Protein AF-A0A2E4KAZ4-F1 (afdb_monomer)

Radius of gyration: 21.83 Å; Cα contacts (8 Å, |Δi|>4): 92; chains: 1; bounding box: 39×26×63 Å

Nearest PDB structures (foldseek):
  6jq1-assembly1_A  TM=8.233E-01  e=3.610E-03  Deinococcus geothermalis DSM 11300
  2b5a-assembly1_A  TM=8.384E-01  e=8.724E-03  [Bacillus] caldolyticus
  3op9-assembly1_A  TM=7.236E-01  e=4.095E-03  Listeria innocua
  3g5g-assembly5_J  TM=8.926E-01  e=3.491E-02  Enterobacter sp. RFL1396
  4iwr-assembly1_B  TM=8.023E-01  e=5.095E-02  Enterobacter sp. RFL1396

Foldseek 3Di:
DLLVLVVVVCVVVVHDLCVVCVLLVHDSVVNVCCNVVVDPDDPSSLVSCCVSCVQADSCCNPVVDDDRGDPPPPCPVPPPPQPQWDWDADPVRDIDIDGD

Sequence (100 aa):
MINKRINKIIKENGINVNKFSQKIGVNRSTMSHILSGRNNPSIDLINKILDNFNEINPTWLLRGSGSMYLPDLNFDPKIYKEVKKVLIFYTDNSFQELNP

Solvent-accessible surface area (backbone atoms only — not comparable to full-atom values): 6126 Å² total; per-residue (Å²): 112,50,36,62,47,54,53,46,56,38,56,79,69,74,47,54,70,61,60,50,22,56,73,48,73,44,59,57,68,62,51,51,38,27,58,72,60,81,39,82,79,51,71,68,57,52,49,34,46,42,74,72,38,71,57,48,23,64,58,19,53,74,75,67,48,83,55,62,49,48,75,91,71,76,71,50,92,72,78,64,80,80,66,74,63,48,80,47,77,47,95,88,73,48,74,48,82,42,73,116

Structure (mmCIF, N/CA/C/O backbone):
data_AF-A0A2E4KAZ4-F1
#
_entry.id   AF-A0A2E4KAZ4-F1
#
loop_
_atom_site.group_PDB
_atom_site.id
_atom_site.type_symbol
_atom_site.label_atom_id
_atom_site.label_alt_id
_atom_site.label_comp_id
_atom_site.label_asym_id
_atom_site.label_entity_id
_atom_site.label_seq_id
_atom_site.pdbx_PDB_ins_code
_atom_site.Cartn_x
_atom_site.Cartn_y
_atom_site.Cartn_z
_atom_site.occupancy
_atom_site.B_iso_or_equiv
_atom_site.auth_seq_id
_atom_site.auth_comp_id
_atom_site.auth_asym_id
_atom_site.auth_atom_id
_atom_site.pdbx_PDB_model_num
ATOM 1 N N . MET A 1 1 ? 9.986 7.221 6.935 1.00 89.38 1 MET A N 1
ATOM 2 C CA . MET A 1 1 ? 9.460 6.245 7.914 1.00 89.38 1 MET A CA 1
ATOM 3 C C . MET A 1 1 ? 8.139 5.692 7.401 1.00 89.38 1 MET A C 1
ATOM 5 O O . MET A 1 1 ? 7.413 6.424 6.731 1.00 89.38 1 MET A O 1
ATOM 9 N N . ILE A 1 2 ? 7.843 4.425 7.686 1.00 95.38 2 ILE A N 1
ATOM 10 C CA . ILE A 1 2 ? 6.656 3.727 7.168 1.00 95.38 2 ILE A CA 1
ATOM 11 C C . ILE A 1 2 ? 5.336 4.333 7.662 1.00 95.38 2 ILE A C 1
ATOM 13 O O . ILE A 1 2 ? 4.415 4.495 6.870 1.00 95.38 2 ILE A O 1
ATOM 17 N N . ASN A 1 3 ? 5.268 4.802 8.911 1.00 95.50 3 ASN A N 1
ATOM 18 C CA . ASN A 1 3 ? 4.090 5.477 9.467 1.00 95.50 3 ASN A CA 1
ATOM 19 C C . ASN A 1 3 ? 3.663 6.714 8.657 1.00 95.50 3 A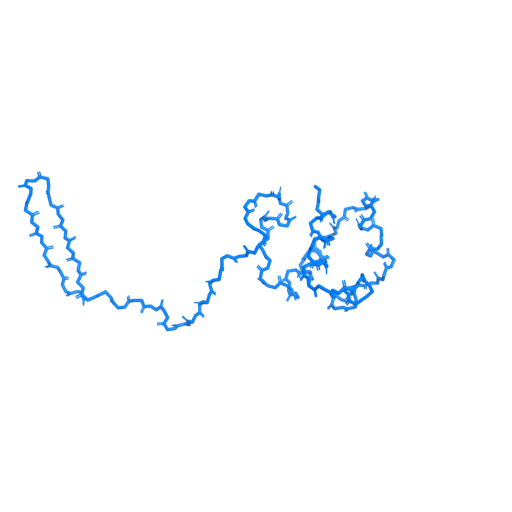SN A C 1
ATOM 21 O O . ASN A 1 3 ? 2.474 6.917 8.432 1.00 95.50 3 ASN A O 1
ATOM 25 N N . LYS A 1 4 ? 4.616 7.513 8.148 1.00 96.50 4 LYS A N 1
ATOM 26 C CA . LYS A 1 4 ? 4.311 8.660 7.270 1.00 96.50 4 LYS A CA 1
ATOM 27 C C . LYS A 1 4 ? 3.668 8.219 5.951 1.00 96.50 4 LYS A C 1
ATOM 29 O O . LYS A 1 4 ? 2.798 8.916 5.440 1.00 96.50 4 LYS A O 1
ATOM 34 N N . ARG A 1 5 ? 4.079 7.067 5.416 1.00 97.44 5 ARG A N 1
ATOM 35 C CA . ARG A 1 5 ? 3.532 6.494 4.178 1.00 97.44 5 ARG A CA 1
ATOM 36 C C . ARG A 1 5 ? 2.147 5.894 4.395 1.00 97.44 5 ARG A C 1
ATOM 38 O O . ARG A 1 5 ? 1.264 6.168 3.597 1.00 97.44 5 ARG A O 1
ATOM 45 N N . ILE A 1 6 ? 1.921 5.215 5.522 1.00 97.56 6 ILE A N 1
ATOM 46 C CA . ILE A 1 6 ? 0.577 4.781 5.944 1.00 97.56 6 ILE A CA 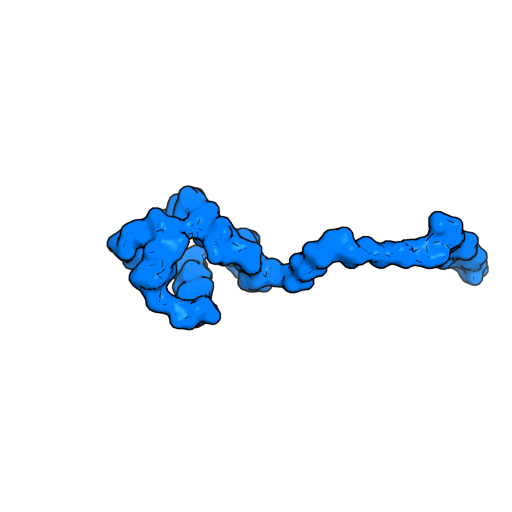1
ATOM 47 C C . ILE A 1 6 ? -0.353 5.997 6.072 1.00 97.56 6 ILE A C 1
ATOM 49 O O . ILE A 1 6 ? -1.441 6.005 5.506 1.00 97.56 6 ILE A O 1
ATOM 53 N N . ASN A 1 7 ? 0.102 7.074 6.722 1.00 96.88 7 ASN A N 1
ATOM 54 C CA . ASN A 1 7 ? -0.667 8.320 6.810 1.00 96.88 7 ASN A CA 1
ATOM 55 C C . ASN A 1 7 ? -0.967 8.937 5.436 1.00 96.88 7 ASN A C 1
ATOM 57 O O . ASN A 1 7 ? -2.018 9.547 5.257 1.00 96.88 7 ASN A O 1
ATOM 61 N N . LYS A 1 8 ? -0.054 8.796 4.469 1.00 98.00 8 LYS A N 1
ATOM 62 C CA . LYS A 1 8 ? -0.290 9.251 3.100 1.00 98.00 8 LYS A CA 1
ATOM 63 C C . LYS A 1 8 ? -1.373 8.416 2.410 1.00 98.00 8 LYS A C 1
ATOM 65 O O . LYS A 1 8 ? -2.281 9.016 1.856 1.00 98.00 8 LYS A O 1
ATOM 70 N N . ILE A 1 9 ? -1.351 7.085 2.531 1.00 97.94 9 ILE A N 1
ATOM 71 C CA . ILE A 1 9 ? -2.417 6.205 2.005 1.00 97.94 9 ILE A CA 1
ATOM 72 C C . ILE A 1 9 ? -3.790 6.640 2.535 1.00 97.94 9 ILE A C 1
ATOM 74 O O . ILE A 1 9 ? -4.722 6.812 1.754 1.00 97.94 9 ILE A O 1
ATOM 78 N N . ILE A 1 10 ? -3.895 6.885 3.847 1.00 97.38 10 ILE A N 1
ATOM 79 C CA . ILE A 1 10 ? -5.136 7.342 4.495 1.00 97.38 10 ILE A CA 1
ATOM 80 C C . ILE A 1 10 ? -5.645 8.646 3.862 1.00 97.38 10 ILE A C 1
ATOM 82 O O . ILE A 1 10 ? -6.827 8.753 3.536 1.00 97.38 10 ILE A O 1
ATOM 86 N N . LYS A 1 11 ? -4.751 9.627 3.678 1.00 97.62 11 LYS A N 1
ATOM 87 C CA . LYS A 1 1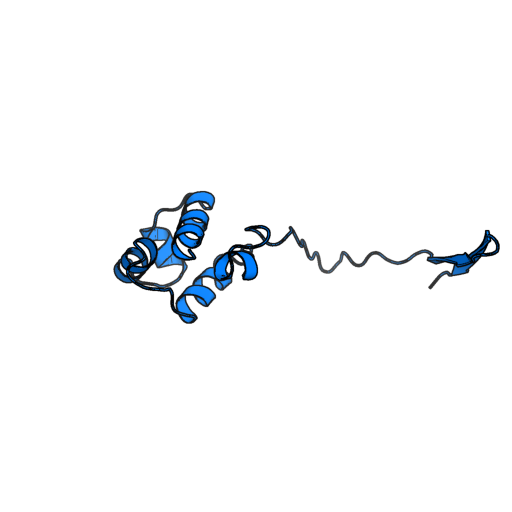1 ? -5.089 10.946 3.127 1.00 97.62 11 LYS A CA 1
ATOM 88 C C . LYS A 1 11 ? -5.520 10.889 1.663 1.00 97.62 11 LYS A C 1
ATOM 90 O O . LYS A 1 11 ? -6.536 11.486 1.334 1.00 97.62 11 LYS A O 1
ATOM 95 N N . GLU A 1 12 ? -4.778 10.178 0.816 1.00 97.25 12 GLU A N 1
ATOM 96 C CA . GLU A 1 12 ? -5.078 10.059 -0.622 1.00 97.25 12 GLU A CA 1
ATOM 97 C C . GLU A 1 12 ? -6.411 9.337 -0.867 1.00 97.25 12 GLU A C 1
ATOM 99 O O . GLU A 1 12 ? -7.137 9.659 -1.798 1.00 97.25 12 GLU A O 1
ATOM 104 N N . ASN A 1 13 ? -6.790 8.419 0.028 1.00 95.69 13 ASN A N 1
ATOM 105 C CA . ASN A 1 13 ? -8.087 7.745 -0.018 1.00 95.69 13 ASN A CA 1
ATOM 106 C C . ASN A 1 13 ? -9.252 8.591 0.535 1.00 95.69 13 ASN A C 1
ATOM 108 O O . ASN A 1 13 ? -10.392 8.128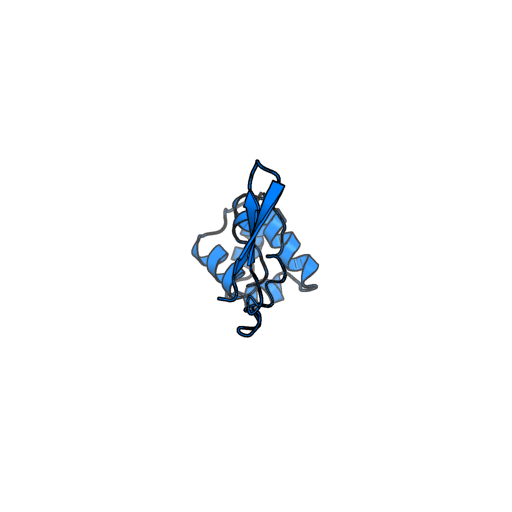 0.545 1.00 95.69 13 ASN A O 1
ATOM 112 N N . GLY A 1 14 ? -8.996 9.797 1.058 1.00 96.81 14 GLY A N 1
ATOM 113 C CA . GLY A 1 14 ? -10.040 10.681 1.588 1.00 96.81 14 GLY A CA 1
ATOM 114 C C . GLY A 1 14 ? -10.803 10.113 2.792 1.00 96.81 14 GLY A C 1
ATOM 115 O O . GLY A 1 14 ? -11.937 10.512 3.056 1.00 96.81 14 GLY A O 1
ATOM 116 N N . ILE A 1 15 ? -10.213 9.166 3.531 1.00 96.38 15 ILE A N 1
ATOM 117 C CA . ILE A 1 15 ? -10.844 8.527 4.693 1.00 96.38 15 ILE A CA 1
ATOM 118 C C . ILE A 1 15 ? -10.141 8.904 5.994 1.00 96.38 15 ILE A C 1
ATOM 120 O O . ILE A 1 15 ? -8.951 9.197 6.030 1.00 96.38 15 ILE A O 1
ATOM 124 N N . ASN A 1 16 ? -10.881 8.885 7.103 1.00 96.12 16 ASN A N 1
ATOM 125 C CA . ASN A 1 16 ? -10.289 9.098 8.421 1.00 96.12 16 ASN A CA 1
ATOM 126 C C . ASN A 1 16 ? -9.657 7.806 8.978 1.00 96.12 16 ASN A C 1
ATOM 128 O O . ASN A 1 16 ? -9.938 6.696 8.520 1.00 96.12 16 ASN A O 1
ATOM 132 N N . VAL A 1 17 ? -8.833 7.953 10.021 1.00 95.69 17 VAL A N 1
ATOM 133 C CA . VAL A 1 17 ? -8.105 6.841 10.662 1.00 95.69 17 VAL A CA 1
ATOM 134 C C . VAL A 1 17 ? -9.044 5.749 11.181 1.00 95.69 17 VAL A C 1
ATOM 136 O O . VAL A 1 17 ? -8.700 4.572 11.118 1.00 95.69 17 VAL A O 1
ATOM 139 N N . ASN A 1 18 ? -10.233 6.110 11.676 1.00 95.69 18 ASN A N 1
ATOM 140 C 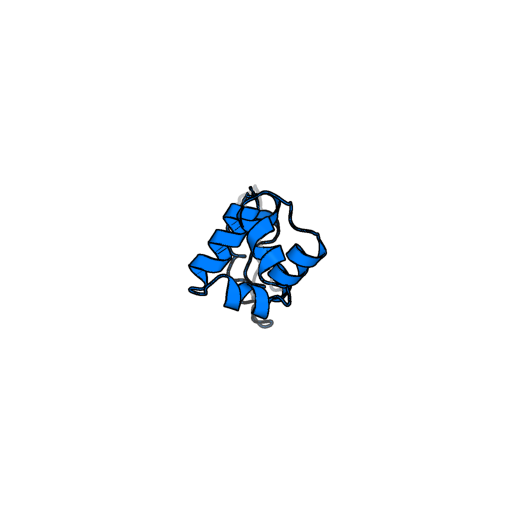CA . ASN A 1 18 ? -11.201 5.134 12.178 1.00 95.69 18 ASN A CA 1
ATOM 141 C C . ASN A 1 18 ? -11.711 4.237 11.041 1.00 95.69 18 ASN A C 1
ATOM 143 O O . ASN A 1 18 ? -11.625 3.016 11.136 1.00 95.69 18 ASN A O 1
ATOM 147 N N . LYS A 1 19 ? -12.146 4.844 9.930 1.00 97.25 19 LYS A N 1
ATOM 148 C CA . LYS A 1 19 ? -12.607 4.124 8.737 1.00 97.25 19 LYS A CA 1
ATOM 149 C C . LYS A 1 19 ? -11.493 3.274 8.122 1.00 97.25 19 LYS A C 1
ATOM 151 O O . LYS A 1 19 ? -11.742 2.135 7.744 1.00 97.25 19 LYS A O 1
ATOM 156 N N . PHE A 1 20 ? -10.263 3.789 8.080 1.00 97.81 20 PHE A N 1
ATOM 157 C CA . PHE A 1 20 ? -9.100 3.021 7.627 1.00 97.81 20 PHE A CA 1
ATOM 158 C C . PHE A 1 20 ? -8.841 1.793 8.511 1.00 97.81 20 PHE A C 1
ATOM 160 O O . PHE A 1 20 ? -8.689 0.692 7.995 1.00 97.81 20 PHE A O 1
ATOM 167 N N . SER A 1 21 ? -8.848 1.968 9.838 1.00 96.62 21 SER A N 1
ATOM 168 C CA . SER A 1 21 ? -8.606 0.880 10.801 1.00 96.62 21 SER A CA 1
ATOM 169 C C . SER A 1 21 ? -9.656 -0.224 10.674 1.00 96.62 21 SER A C 1
ATOM 171 O O . SER A 1 21 ? -9.310 -1.400 10.626 1.00 96.62 21 SER A O 1
ATOM 173 N N . GLN A 1 22 ? -10.930 0.162 10.543 1.00 97.06 22 GLN A N 1
ATOM 174 C CA . GLN A 1 22 ? -12.033 -0.770 10.305 1.00 97.06 22 GLN A CA 1
ATOM 175 C C . GLN A 1 22 ? -11.865 -1.524 8.983 1.00 97.06 22 GLN A C 1
ATOM 177 O O . GLN A 1 22 ? -11.996 -2.744 8.973 1.00 97.06 22 GLN A O 1
ATOM 182 N N . LYS A 1 23 ? -11.526 -0.821 7.890 1.00 97.00 23 LYS A N 1
ATOM 183 C CA . LYS A 1 23 ? -11.341 -1.425 6.561 1.00 97.00 23 LYS A CA 1
ATOM 184 C C . LYS A 1 23 ? -10.270 -2.517 6.574 1.00 97.00 23 LYS A C 1
ATOM 186 O O . LYS A 1 23 ? -10.504 -3.585 6.033 1.00 97.00 23 LYS A O 1
ATOM 191 N N . ILE A 1 24 ? -9.138 -2.280 7.239 1.00 97.06 24 ILE A N 1
ATOM 192 C CA . ILE A 1 24 ? -8.049 -3.267 7.318 1.00 97.06 24 ILE A CA 1
ATOM 193 C C . ILE A 1 24 ? -8.188 -4.254 8.494 1.00 97.06 24 ILE A C 1
ATOM 195 O O . ILE A 1 24 ? -7.272 -5.0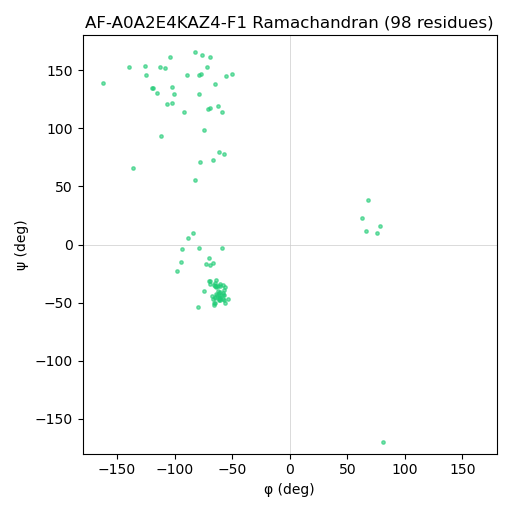31 8.752 1.00 97.06 24 ILE A O 1
ATOM 199 N N . GLY A 1 25 ? -9.291 -4.210 9.250 1.00 96.00 25 GLY A N 1
ATOM 200 C CA . GLY A 1 25 ? -9.552 -5.148 10.345 1.00 96.00 25 GLY A CA 1
ATOM 201 C C . GLY A 1 25 ? -8.611 -5.010 11.547 1.00 96.00 25 GLY A C 1
ATOM 202 O O . GLY A 1 25 ? -8.205 -6.014 12.134 1.00 96.00 25 GLY A O 1
ATOM 203 N N . VAL A 1 26 ? -8.240 -3.781 11.925 1.00 94.50 26 VAL A N 1
ATOM 204 C CA . VAL A 1 26 ? -7.452 -3.511 13.140 1.00 94.50 26 VAL A CA 1
ATOM 205 C C . VAL A 1 26 ? -8.124 -2.494 14.050 1.00 94.50 26 VAL A C 1
ATOM 207 O O . VAL A 1 26 ? -8.886 -1.632 13.616 1.00 94.50 26 VAL A O 1
ATOM 210 N N . ASN A 1 27 ? -7.829 -2.571 15.348 1.00 93.69 27 ASN A N 1
ATOM 211 C CA . ASN A 1 27 ? -8.385 -1.620 16.301 1.00 93.69 27 ASN A CA 1
ATOM 212 C C . ASN A 1 27 ? -7.742 -0.221 16.147 1.00 93.69 27 ASN A C 1
ATOM 214 O O . ASN A 1 27 ? -6.586 -0.065 15.735 1.00 93.69 27 ASN A O 1
ATOM 218 N N . ARG A 1 28 ? -8.503 0.815 16.523 1.00 92.56 28 ARG A N 1
ATOM 219 C CA . ARG A 1 28 ? -8.085 2.222 16.417 1.00 92.56 28 ARG A CA 1
ATOM 220 C C . ARG A 1 28 ? -6.846 2.541 17.263 1.00 92.56 28 ARG A C 1
ATOM 222 O O . ARG A 1 28 ? -6.026 3.353 16.839 1.00 92.56 28 ARG A O 1
ATOM 229 N N . SER A 1 29 ? -6.699 1.923 18.436 1.00 92.62 29 SER A N 1
ATOM 230 C CA . SER A 1 29 ? -5.570 2.166 19.347 1.00 92.62 29 SER A CA 1
ATOM 231 C C . SER A 1 29 ? -4.243 1.725 18.729 1.00 92.62 29 SER A C 1
ATOM 233 O O . SER A 1 29 ? -3.285 2.497 18.701 1.00 92.62 29 SER A O 1
ATOM 235 N N . THR A 1 30 ? -4.209 0.528 18.139 1.00 91.69 30 THR A N 1
ATOM 236 C CA . THR A 1 30 ? -3.078 0.000 17.374 1.00 91.69 30 THR A CA 1
ATOM 237 C C . THR A 1 30 ? -2.715 0.962 16.254 1.00 91.69 30 THR A C 1
ATOM 239 O O . THR A 1 30 ? -1.564 1.384 16.172 1.00 91.69 30 THR A O 1
ATOM 242 N N . MET A 1 31 ? -3.689 1.391 15.446 1.00 94.56 31 MET A N 1
ATOM 243 C CA . MET A 1 31 ? -3.423 2.345 14.368 1.00 94.56 31 MET A CA 1
ATOM 244 C C . MET A 1 31 ? -2.865 3.674 14.896 1.00 94.56 31 MET A C 1
ATOM 246 O O . MET A 1 31 ? -1.904 4.205 14.346 1.00 94.56 31 MET A O 1
ATOM 250 N N . SER A 1 32 ? -3.394 4.191 16.005 1.00 92.75 32 SER A N 1
ATOM 251 C CA . SER A 1 32 ? -2.899 5.428 16.614 1.00 92.75 32 SER A CA 1
ATOM 252 C C . SER A 1 32 ? -1.432 5.325 17.050 1.00 92.75 32 SER A C 1
ATOM 254 O O . SER A 1 32 ? -0.666 6.262 16.823 1.00 92.75 32 SER A O 1
ATOM 256 N N . HIS A 1 33 ? -1.020 4.201 17.649 1.00 93.00 33 HIS A N 1
ATOM 257 C CA . HIS A 1 33 ? 0.372 3.970 18.057 1.00 93.00 33 HIS A CA 1
ATOM 258 C C . HIS A 1 33 ? 1.330 3.794 16.872 1.00 93.00 33 HIS A C 1
ATOM 260 O O . HIS A 1 33 ? 2.482 4.227 16.941 1.00 93.00 33 HIS A O 1
ATOM 266 N N . ILE A 1 34 ? 0.858 3.188 15.781 1.00 94.88 34 ILE A N 1
ATOM 267 C CA . ILE A 1 34 ? 1.614 3.075 14.529 1.00 94.88 34 ILE A CA 1
ATOM 268 C C . ILE A 1 34 ? 1.839 4.459 13.923 1.00 94.88 34 ILE A C 1
ATOM 270 O O . ILE A 1 34 ? 2.965 4.825 13.587 1.00 94.88 34 ILE A O 1
ATOM 274 N N . LEU A 1 35 ? 0.774 5.254 13.794 1.00 93.94 35 LEU A N 1
ATOM 275 C CA . LEU A 1 35 ? 0.846 6.559 13.140 1.00 93.94 35 LEU A CA 1
ATOM 276 C C . LEU A 1 35 ? 1.717 7.551 13.918 1.00 93.94 35 LEU A C 1
ATOM 278 O O . LEU A 1 35 ? 2.449 8.323 13.292 1.00 93.94 35 LEU A O 1
ATOM 282 N N . SE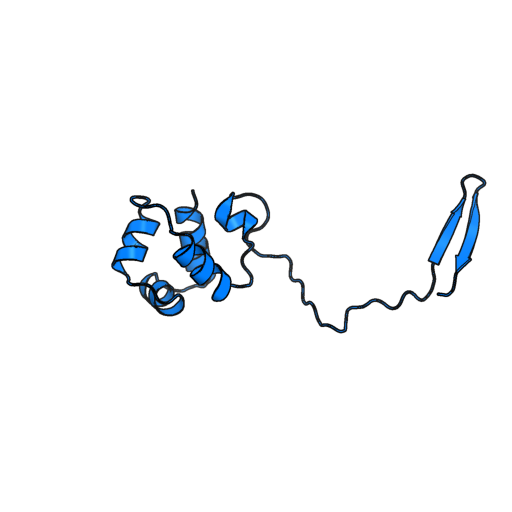R A 1 36 ? 1.718 7.483 15.254 1.00 93.06 36 SER A N 1
ATOM 283 C CA . SER A 1 36 ? 2.611 8.295 16.089 1.00 93.06 36 SER A CA 1
ATOM 284 C C . SER A 1 36 ? 4.085 7.879 16.006 1.00 93.06 36 SER A C 1
ATOM 286 O O . SER A 1 36 ? 4.947 8.622 16.464 1.00 93.06 36 SER A O 1
ATOM 288 N N . GLY A 1 37 ? 4.392 6.719 15.414 1.00 88.44 37 GLY A N 1
ATOM 289 C CA . GLY A 1 37 ? 5.754 6.190 15.318 1.00 88.44 37 GLY A CA 1
ATOM 290 C C . GLY A 1 37 ? 6.284 5.602 16.626 1.00 88.44 37 GLY A C 1
ATOM 291 O O . GLY A 1 37 ? 7.466 5.282 16.698 1.00 88.44 37 GLY A O 1
ATOM 292 N N . ARG A 1 38 ? 5.428 5.435 17.647 1.00 81.69 38 ARG A N 1
ATOM 293 C CA . ARG A 1 38 ? 5.800 4.763 18.902 1.00 81.69 38 ARG A CA 1
ATOM 294 C C . ARG A 1 38 ? 6.117 3.286 18.657 1.00 81.69 38 ARG A C 1
ATOM 296 O O . ARG A 1 38 ? 7.023 2.751 19.284 1.00 81.69 38 ARG A O 1
ATOM 303 N N . ASN A 1 39 ? 5.390 2.666 17.722 1.00 81.50 39 ASN A N 1
ATOM 304 C CA . ASN A 1 39 ? 5.546 1.266 17.340 1.00 81.50 39 ASN A CA 1
ATOM 305 C C . ASN A 1 39 ? 5.778 1.135 15.829 1.00 81.50 39 ASN A C 1
ATOM 307 O O . ASN A 1 39 ? 5.177 1.860 15.032 1.00 81.50 39 ASN A O 1
ATOM 311 N N . ASN A 1 40 ? 6.586 0.150 15.432 1.00 88.56 40 ASN A N 1
ATOM 312 C CA . ASN A 1 40 ? 6.656 -0.281 14.038 1.00 88.56 40 ASN A CA 1
ATOM 313 C C . ASN A 1 40 ? 5.442 -1.159 13.683 1.00 88.56 40 ASN A C 1
ATOM 315 O O . ASN A 1 40 ? 4.963 -1.911 14.535 1.00 88.56 40 ASN A O 1
ATOM 319 N N . PRO A 1 41 ? 4.945 -1.091 12.437 1.00 93.25 41 PRO A N 1
ATOM 320 C CA . PRO A 1 41 ? 3.907 -1.997 11.961 1.00 93.25 41 PRO A CA 1
ATOM 321 C C . PRO A 1 41 ? 4.413 -3.436 11.906 1.00 93.25 41 PRO A C 1
ATOM 323 O O . PRO A 1 41 ? 5.536 -3.690 11.472 1.00 93.25 41 PRO A O 1
ATOM 326 N N . SER A 1 42 ? 3.570 -4.373 12.344 1.00 94.50 42 SER A N 1
ATOM 327 C CA . SER A 1 42 ? 3.815 -5.802 12.159 1.00 94.50 42 SER A CA 1
ATOM 328 C C . SER A 1 42 ? 3.679 -6.183 10.683 1.00 94.50 42 SER A C 1
ATOM 330 O O . SER A 1 42 ? 3.039 -5.476 9.901 1.00 94.50 42 SER A O 1
ATOM 332 N N . ILE A 1 43 ? 4.238 -7.337 10.313 1.00 95.44 43 ILE A N 1
ATOM 333 C CA . ILE A 1 43 ? 4.056 -7.918 8.975 1.00 95.44 43 ILE A CA 1
ATOM 334 C C . ILE A 1 43 ? 2.563 -8.140 8.681 1.00 95.44 43 ILE A C 1
ATOM 336 O O . ILE A 1 43 ? 2.102 -7.779 7.607 1.00 95.44 43 ILE A O 1
ATOM 340 N N . ASP A 1 44 ? 1.793 -8.633 9.659 1.00 96.00 44 ASP A N 1
ATOM 341 C CA . ASP A 1 44 ? 0.336 -8.805 9.536 1.00 96.00 44 ASP A CA 1
ATOM 342 C C . ASP A 1 44 ? -0.388 -7.489 9.204 1.00 96.00 44 ASP A C 1
ATOM 344 O O . ASP A 1 44 ? -1.223 -7.453 8.304 1.00 96.00 44 ASP A O 1
ATOM 348 N N . LEU A 1 45 ? -0.029 -6.378 9.863 1.00 95.94 45 LEU A N 1
ATOM 349 C CA . LEU A 1 45 ? -0.605 -5.068 9.543 1.00 95.94 45 LEU A CA 1
ATOM 350 C C . LEU A 1 45 ? -0.259 -4.644 8.110 1.00 95.94 45 LEU A C 1
ATOM 352 O O . LEU A 1 45 ? -1.113 -4.115 7.406 1.00 95.94 45 LEU A O 1
ATOM 356 N N . ILE A 1 46 ? 0.993 -4.844 7.693 1.00 97.12 46 ILE A N 1
ATOM 357 C CA . ILE A 1 46 ? 1.447 -4.493 6.343 1.00 97.12 46 ILE A CA 1
ATOM 358 C C . ILE A 1 46 ? 0.666 -5.294 5.299 1.00 97.12 46 ILE A C 1
ATOM 360 O O . ILE A 1 46 ? 0.162 -4.693 4.355 1.00 97.12 46 ILE A O 1
ATOM 364 N N . ASN A 1 47 ? 0.511 -6.604 5.495 1.00 97.06 47 ASN A N 1
ATOM 365 C CA . ASN A 1 47 ? -0.261 -7.457 4.591 1.00 97.06 47 ASN A CA 1
ATOM 366 C C . ASN A 1 47 ? -1.720 -7.001 4.521 1.00 97.06 47 ASN A C 1
ATOM 368 O O . ASN A 1 47 ? -2.208 -6.720 3.436 1.00 97.06 47 ASN A O 1
ATOM 372 N N . LYS A 1 48 ? -2.372 -6.756 5.665 1.00 97.56 48 LYS A N 1
ATOM 373 C CA . LYS A 1 48 ? -3.747 -6.227 5.704 1.00 97.56 48 LYS A CA 1
ATOM 374 C C . LYS A 1 48 ? -3.916 -4.909 4.952 1.00 97.56 48 LYS A C 1
ATOM 376 O O . LYS A 1 48 ? -4.968 -4.679 4.358 1.00 97.56 48 LYS A O 1
ATOM 381 N N . ILE A 1 49 ? -2.910 -4.032 4.994 1.00 97.69 49 ILE A N 1
ATOM 382 C CA . ILE A 1 49 ? -2.902 -2.799 4.200 1.00 97.69 49 ILE A CA 1
ATOM 383 C C . ILE A 1 49 ? -2.820 -3.144 2.710 1.00 97.69 49 ILE A C 1
ATOM 385 O O . ILE A 1 49 ? -3.657 -2.673 1.952 1.00 97.69 49 ILE A O 1
ATOM 389 N N . LEU A 1 50 ? -1.858 -3.965 2.290 1.00 96.69 50 LEU A N 1
ATOM 390 C CA . LEU A 1 50 ? -1.667 -4.309 0.875 1.00 96.69 50 LEU A CA 1
ATOM 391 C C . LEU A 1 50 ? -2.853 -5.091 0.283 1.00 96.69 50 LEU A C 1
ATOM 393 O O . LEU A 1 50 ? -3.208 -4.863 -0.866 1.00 96.69 50 LEU A O 1
ATOM 397 N N . ASP A 1 51 ? -3.524 -5.927 1.075 1.00 96.31 51 ASP A N 1
ATOM 398 C CA . ASP A 1 51 ? -4.711 -6.678 0.648 1.00 96.31 51 ASP A CA 1
ATOM 399 C C . ASP A 1 51 ? -5.932 -5.767 0.425 1.00 96.31 51 ASP A C 1
ATOM 401 O O . ASP A 1 51 ? -6.785 -6.043 -0.415 1.00 96.31 51 ASP A O 1
ATOM 405 N N . ASN A 1 52 ? -6.033 -4.667 1.181 1.00 97.06 52 ASN A N 1
ATOM 406 C CA . ASN A 1 52 ? -7.151 -3.718 1.103 1.00 97.06 52 ASN A CA 1
ATOM 407 C C . ASN A 1 52 ? -6.896 -2.518 0.181 1.00 97.06 52 ASN A C 1
ATOM 409 O O . ASN A 1 52 ? -7.847 -1.797 -0.136 1.00 97.06 52 ASN A O 1
ATOM 413 N N . PHE A 1 53 ? -5.633 -2.296 -0.182 1.00 95.62 53 PHE A N 1
ATOM 414 C CA . PHE A 1 53 ? -5.136 -1.219 -1.036 1.00 95.62 53 PHE A CA 1
ATOM 415 C C . PHE A 1 53 ? -4.129 -1.821 -2.027 1.00 95.62 53 PHE A C 1
ATOM 417 O O . PHE A 1 53 ? -2.920 -1.580 -1.943 1.00 95.62 53 PHE A O 1
ATOM 424 N N . ASN A 1 54 ? -4.637 -2.680 -2.914 1.00 92.94 54 ASN A N 1
ATOM 425 C CA . ASN A 1 54 ? -3.846 -3.482 -3.851 1.00 92.94 54 ASN A CA 1
ATOM 426 C C . ASN A 1 54 ? -3.121 -2.640 -4.915 1.00 92.94 54 ASN A C 1
ATOM 428 O O . ASN A 1 54 ? -2.168 -3.108 -5.532 1.00 92.94 54 ASN A O 1
ATOM 432 N N . GLU A 1 55 ? -3.527 -1.384 -5.085 1.00 94.12 55 GLU A N 1
ATOM 433 C CA . GLU A 1 55 ? -2.875 -0.391 -5.925 1.00 94.12 55 GLU A CA 1
ATOM 434 C C . GLU A 1 55 ? -1.552 0.122 -5.332 1.00 94.12 55 GLU A C 1
ATOM 436 O O . GLU A 1 55 ? -0.744 0.730 -6.035 1.00 94.12 55 GLU A O 1
ATOM 441 N N . ILE A 1 56 ? -1.301 -0.094 -4.036 1.00 96.50 56 ILE A N 1
ATOM 442 C CA . ILE A 1 56 ? -0.106 0.411 -3.357 1.00 96.50 56 ILE A CA 1
ATOM 443 C C . ILE A 1 56 ? 1.107 -0.457 -3.672 1.00 96.50 56 ILE A C 1
ATOM 445 O O . ILE A 1 56 ? 1.121 -1.665 -3.459 1.00 96.50 56 ILE A O 1
ATOM 449 N N . ASN A 1 57 ? 2.197 0.192 -4.078 1.00 97.00 57 ASN A N 1
ATOM 450 C CA . ASN A 1 57 ? 3.481 -0.453 -4.299 1.00 97.00 57 ASN A CA 1
ATOM 451 C C . ASN A 1 57 ? 4.109 -0.908 -2.960 1.00 97.00 57 ASN A C 1
ATOM 453 O O . ASN A 1 57 ? 4.490 -0.058 -2.137 1.00 97.00 57 ASN A O 1
ATOM 457 N N . PRO A 1 58 ? 4.324 -2.224 -2.743 1.00 96.94 58 PRO A N 1
ATOM 458 C CA . PRO A 1 58 ? 4.923 -2.736 -1.509 1.00 96.94 58 PRO A CA 1
ATOM 459 C C . PRO A 1 58 ? 6.339 -2.203 -1.262 1.00 96.94 58 PRO A C 1
ATOM 461 O O . PRO A 1 58 ? 6.710 -1.908 -0.123 1.00 96.94 58 PRO A O 1
ATOM 464 N N . THR A 1 59 ? 7.130 -2.013 -2.323 1.00 97.12 59 THR A N 1
ATOM 465 C CA . THR A 1 59 ? 8.492 -1.465 -2.228 1.00 97.12 59 THR A CA 1
ATOM 466 C C . THR A 1 59 ? 8.464 -0.033 -1.712 1.00 97.12 59 THR A C 1
ATOM 468 O O . THR A 1 59 ? 9.238 0.319 -0.816 1.00 97.12 59 THR A O 1
ATOM 471 N N . TRP A 1 60 ? 7.529 0.781 -2.204 1.00 97.94 60 TRP A N 1
ATOM 472 C CA . TRP A 1 60 ? 7.353 2.139 -1.709 1.00 97.94 60 TRP A CA 1
ATOM 473 C C . TRP A 1 60 ? 6.898 2.149 -0.252 1.00 97.94 60 TRP A C 1
ATOM 475 O O . TRP A 1 60 ? 7.480 2.864 0.566 1.00 97.94 60 TRP A O 1
ATOM 485 N N . LEU A 1 61 ? 5.921 1.318 0.118 1.00 97.94 61 LEU A N 1
ATOM 486 C CA . LEU A 1 61 ? 5.439 1.245 1.497 1.00 97.94 61 LEU A CA 1
ATOM 487 C C . LEU A 1 61 ? 6.554 0.831 2.471 1.00 97.94 61 LEU A C 1
ATOM 489 O O . LEU A 1 61 ? 6.733 1.466 3.516 1.00 97.94 61 LEU A O 1
ATOM 493 N N . LEU A 1 62 ? 7.344 -0.182 2.122 1.00 96.56 62 LEU A N 1
ATOM 494 C CA . LEU A 1 62 ? 8.381 -0.741 2.989 1.00 96.56 62 LEU A CA 1
ATOM 495 C C . LEU A 1 62 ? 9.658 0.102 2.993 1.00 96.56 62 LEU A C 1
ATOM 497 O O . LEU A 1 62 ? 10.118 0.540 4.051 1.00 96.56 62 LEU A O 1
ATOM 501 N N . ARG A 1 63 ? 10.216 0.382 1.814 1.00 96.38 63 ARG A N 1
ATOM 502 C CA . ARG A 1 63 ? 11.538 1.011 1.663 1.00 96.38 63 ARG A CA 1
ATOM 503 C C . ARG A 1 63 ? 11.463 2.515 1.428 1.00 96.38 63 ARG A C 1
ATOM 505 O O . ARG A 1 63 ? 12.386 3.232 1.796 1.00 96.38 63 ARG A O 1
ATOM 512 N N . GLY A 1 64 ? 10.338 3.024 0.933 1.00 96.19 64 GLY A N 1
ATOM 513 C CA . GLY A 1 64 ? 10.178 4.445 0.610 1.00 96.19 64 GLY A CA 1
ATOM 514 C C . GLY A 1 64 ? 10.816 4.858 -0.711 1.00 96.19 64 GLY A C 1
ATOM 515 O O . GLY A 1 64 ? 11.008 6.051 -0.917 1.00 96.19 64 GLY A O 1
ATOM 516 N N . SER A 1 65 ? 11.149 3.897 -1.571 1.00 95.75 65 SER A N 1
ATOM 517 C CA . SER A 1 65 ? 11.683 4.119 -2.913 1.00 95.75 65 SER A CA 1
ATOM 518 C C . SER A 1 65 ? 10.643 3.769 -3.981 1.00 95.75 65 SER A C 1
ATOM 520 O O . SER A 1 65 ? 9.783 2.915 -3.764 1.00 95.75 65 SER A O 1
ATOM 522 N N . GLY A 1 66 ? 10.738 4.421 -5.141 1.00 95.06 66 GLY A N 1
ATOM 523 C CA . GLY A 1 66 ? 9.799 4.246 -6.252 1.00 95.06 66 GLY A CA 1
ATOM 524 C C . GLY A 1 66 ? 8.496 5.038 -6.096 1.00 95.06 66 GLY A C 1
ATOM 525 O O . GLY A 1 66 ? 8.373 5.905 -5.228 1.00 95.06 66 GLY A O 1
ATOM 526 N N . SER A 1 67 ? 7.530 4.745 -6.964 1.00 96.06 67 SER A N 1
ATOM 527 C CA . SER A 1 67 ? 6.196 5.358 -6.956 1.00 96.06 67 SER A CA 1
ATOM 528 C C . SER A 1 67 ? 5.300 4.740 -5.886 1.00 96.06 67 SER A C 1
ATOM 530 O O . SER A 1 67 ? 5.391 3.544 -5.620 1.00 96.06 67 SER A O 1
ATOM 532 N N . MET A 1 68 ? 4.422 5.557 -5.291 1.00 96.19 68 MET A N 1
ATOM 533 C CA . MET A 1 68 ? 3.456 5.116 -4.274 1.00 96.19 68 MET A CA 1
ATOM 534 C C . MET A 1 68 ? 2.499 4.058 -4.800 1.00 96.19 68 MET A C 1
ATOM 536 O O . MET A 1 68 ? 2.270 3.052 -4.131 1.00 96.19 68 MET A O 1
ATOM 540 N N . TYR A 1 69 ? 1.965 4.302 -5.987 1.00 95.38 69 TYR A N 1
ATOM 541 C CA . TYR A 1 69 ? 1.106 3.366 -6.675 1.00 95.38 69 TYR A CA 1
ATOM 542 C C . TYR A 1 69 ? 1.956 2.448 -7.539 1.00 95.38 69 TYR A C 1
ATOM 544 O O . TYR A 1 69 ? 2.996 2.856 -8.077 1.00 95.38 69 TYR A O 1
ATOM 552 N N . LEU A 1 70 ? 1.518 1.199 -7.654 1.00 91.25 70 LEU A N 1
ATOM 553 C CA . LEU A 1 70 ? 1.912 0.382 -8.784 1.00 91.25 70 LEU A CA 1
ATOM 554 C C . LEU A 1 70 ? 1.530 1.154 -10.057 1.00 91.25 70 LEU A C 1
ATOM 556 O O . LEU A 1 70 ? 0.539 1.891 -10.046 1.00 91.25 70 LEU A O 1
ATOM 560 N N . PRO A 1 71 ? 2.322 1.059 -11.139 1.00 85.31 71 PRO A N 1
ATOM 561 C CA . PRO A 1 71 ? 1.841 1.539 -12.426 1.00 85.31 71 PRO A CA 1
ATOM 562 C C . PRO A 1 71 ? 0.462 0.924 -12.671 1.00 85.31 71 PRO A C 1
ATOM 564 O O . PRO A 1 71 ? 0.239 -0.204 -12.223 1.00 85.31 71 PRO A O 1
ATOM 567 N N . ASP A 1 72 ? -0.430 1.652 -13.350 1.00 69.94 72 ASP A N 1
ATOM 568 C CA . ASP A 1 72 ? -1.695 1.105 -13.844 1.00 69.94 72 ASP A CA 1
ATOM 569 C C . ASP A 1 72 ? -1.370 -0.021 -14.825 1.00 69.94 72 ASP A C 1
ATOM 571 O O . ASP A 1 72 ? -1.370 0.110 -16.048 1.00 69.94 72 ASP A O 1
ATOM 575 N N . LEU A 1 73 ? -1.058 -1.170 -14.251 1.00 59.47 73 LEU A N 1
ATOM 576 C CA . LEU A 1 73 ? -1.123 -2.456 -14.869 1.00 59.47 73 LEU A CA 1
ATOM 577 C C . LEU A 1 73 ? -2.608 -2.771 -14.813 1.00 59.47 73 LEU A C 1
ATOM 579 O O . LEU A 1 73 ? -3.051 -3.632 -14.058 1.00 59.47 73 LEU A O 1
ATOM 583 N N . ASN A 1 74 ? -3.383 -2.056 -15.631 1.00 54.91 74 ASN A N 1
ATOM 584 C CA . ASN A 1 74 ? -4.545 -2.661 -16.245 1.00 54.91 74 ASN A CA 1
ATOM 585 C C . ASN A 1 74 ? -4.000 -3.877 -17.004 1.00 54.91 74 ASN A C 1
ATOM 587 O O . ASN A 1 74 ? -3.785 -3.827 -18.211 1.00 54.91 74 ASN A O 1
ATOM 591 N N . PHE A 1 75 ? -3.713 -4.963 -16.284 1.00 54.62 75 PHE A N 1
ATOM 592 C CA . PHE A 1 75 ? -3.712 -6.305 -16.818 1.00 54.62 75 PHE A CA 1
ATOM 593 C C . PHE A 1 75 ? -5.173 -6.572 -17.147 1.00 54.62 75 PHE A C 1
ATOM 595 O O . PHE A 1 75 ? -5.871 -7.305 -16.456 1.00 54.62 75 PHE A O 1
ATOM 602 N N . ASP A 1 76 ? -5.653 -5.924 -18.203 1.00 52.53 76 ASP A N 1
ATOM 603 C CA . ASP A 1 76 ? -6.650 -6.560 -19.021 1.00 52.53 76 ASP A CA 1
ATOM 604 C C . ASP A 1 76 ? -5.950 -7.840 -19.503 1.00 52.53 76 ASP A C 1
ATOM 606 O O . ASP A 1 76 ? -4.925 -7.746 -20.189 1.00 52.53 76 ASP A O 1
ATOM 610 N N . PRO A 1 77 ? -6.406 -9.038 -19.099 1.00 52.41 77 PRO A N 1
ATOM 611 C CA . PRO A 1 77 ? -5.792 -10.296 -19.519 1.00 52.41 77 PRO A CA 1
ATOM 612 C C . PRO A 1 77 ? -5.802 -10.471 -21.051 1.00 52.41 77 PRO A C 1
ATOM 614 O O . PRO A 1 77 ? -5.249 -11.443 -21.558 1.00 52.41 77 PRO A O 1
ATOM 617 N N . LYS A 1 78 ? -6.401 -9.532 -21.802 1.00 53.53 78 LYS A N 1
ATOM 618 C CA . LYS A 1 78 ? -6.334 -9.412 -23.260 1.00 53.53 78 LYS A CA 1
ATOM 619 C C . LYS A 1 78 ? -5.239 -8.485 -23.801 1.00 53.53 78 LYS A C 1
ATOM 621 O O . LYS A 1 78 ? -5.070 -8.444 -25.016 1.00 53.53 78 LYS A O 1
ATOM 626 N N . ILE A 1 79 ? -4.458 -7.777 -22.978 1.00 59.62 79 ILE A N 1
ATOM 627 C CA . ILE A 1 79 ? -3.292 -6.995 -23.446 1.00 59.62 79 ILE A CA 1
ATOM 628 C C . ILE A 1 79 ? -2.083 -7.929 -23.609 1.00 59.62 79 ILE A C 1
ATOM 630 O O . ILE A 1 79 ? -1.000 -7.729 -23.069 1.00 59.62 79 ILE A O 1
ATOM 634 N N . TYR A 1 80 ? -2.264 -8.973 -24.409 1.00 66.06 80 TYR A N 1
ATOM 635 C CA . TYR A 1 80 ? -1.166 -9.551 -25.161 1.00 66.06 80 TYR A CA 1
ATOM 636 C C . TYR A 1 80 ? -1.179 -8.837 -26.506 1.00 66.06 80 TYR A C 1
ATOM 638 O O . TYR A 1 80 ? -2.145 -8.932 -27.262 1.00 66.06 80 TYR A O 1
ATOM 646 N N . LYS A 1 81 ? -0.134 -8.058 -26.797 1.00 73.06 81 LYS A N 1
ATOM 647 C CA . LYS A 1 81 ? 0.041 -7.550 -28.157 1.00 73.06 81 LYS A CA 1
ATOM 648 C C . LYS A 1 81 ? 0.435 -8.734 -29.026 1.00 73.06 81 LYS A C 1
ATOM 650 O O . LYS A 1 81 ? 1.487 -9.327 -28.808 1.00 73.06 81 LYS A O 1
ATOM 655 N N . GLU A 1 82 ? -0.409 -9.065 -29.991 1.00 81.50 82 GLU A N 1
ATOM 656 C CA . GLU A 1 82 ? -0.061 -10.021 -31.033 1.00 81.50 82 GLU A CA 1
ATOM 657 C C . GLU A 1 82 ? 1.121 -9.458 -31.830 1.00 81.50 82 GLU A C 1
ATOM 659 O O . GLU A 1 82 ? 1.056 -8.356 -32.393 1.00 81.50 82 GLU A O 1
ATOM 664 N N . VAL A 1 83 ? 2.239 -10.184 -31.823 1.00 85.31 83 VAL A N 1
ATOM 665 C CA .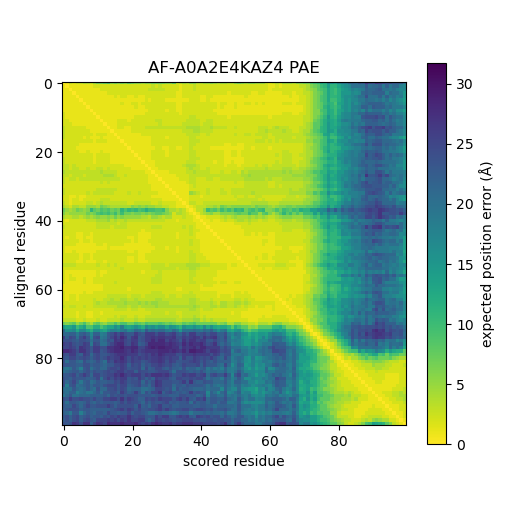 VAL A 1 83 ? 3.417 -9.805 -32.599 1.00 85.31 83 VAL A CA 1
ATOM 666 C C . VAL A 1 83 ? 3.115 -10.119 -34.055 1.00 85.31 83 VAL A C 1
ATOM 668 O O . VAL A 1 83 ? 3.244 -11.252 -34.486 1.00 85.31 83 VAL A O 1
ATOM 671 N N . LYS A 1 84 ? 2.717 -9.107 -34.826 1.00 89.44 84 LYS A N 1
ATOM 672 C CA . LYS A 1 84 ? 2.469 -9.288 -36.265 1.00 89.44 84 LYS A CA 1
ATOM 673 C C . LYS A 1 84 ? 3.747 -9.529 -37.060 1.00 89.44 84 LYS A C 1
ATOM 675 O O . LYS A 1 84 ? 3.702 -10.156 -38.108 1.00 89.44 84 LYS A O 1
ATOM 680 N N . LYS A 1 85 ? 4.855 -8.941 -36.605 1.00 91.81 85 LYS A N 1
ATOM 681 C CA . LYS A 1 85 ? 6.112 -8.890 -37.345 1.00 91.81 85 LYS A CA 1
ATOM 682 C C . LYS A 1 85 ? 7.276 -8.565 -36.421 1.00 91.81 85 LYS A C 1
ATOM 684 O O . LYS A 1 85 ? 7.166 -7.673 -35.580 1.00 91.81 85 LYS A O 1
ATOM 689 N N . VAL A 1 86 ? 8.401 -9.239 -36.631 1.00 93.56 86 VAL A N 1
ATOM 690 C CA . VAL A 1 86 ? 9.695 -8.904 -36.029 1.00 93.56 86 VAL A CA 1
ATO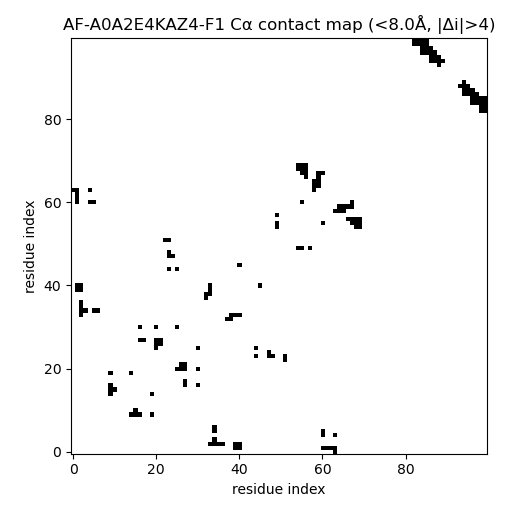M 691 C C . VAL A 1 86 ? 10.658 -8.506 -37.144 1.00 93.56 86 VAL A C 1
ATOM 693 O O . VAL A 1 86 ? 10.785 -9.217 -38.138 1.00 93.56 86 VAL A O 1
ATOM 696 N N . LEU A 1 87 ? 11.326 -7.362 -36.983 1.00 95.50 87 LEU A N 1
ATOM 697 C CA . LEU A 1 87 ? 12.413 -6.921 -37.855 1.00 95.50 87 LEU A CA 1
ATOM 698 C C . LEU A 1 87 ? 13.740 -7.073 -37.113 1.00 95.50 87 LEU A C 1
ATOM 700 O O . LEU A 1 87 ? 13.931 -6.475 -36.055 1.00 95.50 87 LEU A O 1
ATOM 704 N N . ILE A 1 88 ? 14.644 -7.869 -37.673 1.00 94.94 88 ILE A N 1
ATOM 705 C CA . ILE A 1 88 ? 16.005 -8.068 -37.175 1.00 94.94 88 ILE A CA 1
ATOM 706 C C . ILE A 1 88 ? 16.930 -7.237 -38.053 1.00 94.94 88 ILE A C 1
ATOM 708 O O . ILE A 1 88 ? 16.954 -7.449 -39.258 1.00 94.94 88 ILE A O 1
ATOM 712 N N . PHE A 1 89 ? 17.680 -6.307 -37.468 1.00 96.25 89 PHE A N 1
ATOM 713 C CA . PHE A 1 89 ? 18.672 -5.499 -38.179 1.00 96.25 89 PHE A CA 1
ATOM 714 C C . PHE A 1 89 ? 20.077 -6.024 -37.892 1.00 96.25 89 PHE A C 1
ATOM 716 O O . PHE A 1 89 ? 20.414 -6.298 -36.738 1.00 96.25 89 PHE A O 1
ATOM 723 N N . TYR A 1 90 ? 20.893 -6.136 -38.933 1.00 96.38 90 TYR A N 1
ATOM 724 C CA . TYR A 1 90 ? 22.281 -6.577 -38.848 1.00 96.38 90 TYR A CA 1
ATOM 725 C C . TYR A 1 90 ? 23.241 -5.390 -38.976 1.00 96.38 90 TYR A C 1
ATOM 727 O O . TYR A 1 90 ? 22.888 -4.309 -39.449 1.00 96.38 90 TYR A O 1
ATOM 735 N N . THR A 1 91 ? 24.484 -5.584 -38.538 1.00 94.25 91 THR A N 1
ATOM 736 C CA . THR A 1 91 ? 25.531 -4.548 -38.536 1.00 94.25 91 THR A CA 1
ATOM 737 C C . THR A 1 91 ? 26.013 -4.154 -39.931 1.00 94.25 91 THR A C 1
ATOM 739 O O . THR A 1 91 ? 26.609 -3.093 -40.089 1.00 94.25 91 THR A O 1
ATOM 742 N N . ASP A 1 92 ? 25.749 -4.981 -40.940 1.00 95.31 92 ASP A N 1
ATOM 743 C CA . ASP A 1 92 ? 25.988 -4.680 -42.355 1.00 95.31 92 ASP A CA 1
ATOM 744 C C . ASP A 1 92 ? 24.841 -3.873 -42.995 1.00 95.31 92 ASP A C 1
ATOM 746 O O . ASP A 1 92 ? 24.812 -3.680 -44.209 1.00 95.31 92 ASP A O 1
ATOM 750 N N . ASN A 1 93 ? 23.911 -3.375 -42.170 1.00 92.56 93 ASN A N 1
ATOM 751 C CA . ASN A 1 93 ? 22.688 -2.669 -42.546 1.00 92.56 93 ASN A CA 1
ATOM 752 C C . ASN A 1 93 ? 21.652 -3.522 -43.295 1.00 92.56 93 ASN A C 1
ATOM 754 O O . ASN A 1 93 ? 20.674 -2.973 -43.808 1.00 92.56 93 ASN A O 1
ATOM 758 N N . SER A 1 94 ? 21.815 -4.846 -43.347 1.00 95.88 94 SER A N 1
ATOM 759 C CA . SER A 1 94 ? 20.753 -5.736 -43.816 1.00 95.88 94 SER A CA 1
ATOM 760 C C . SER A 1 94 ? 19.665 -5.915 -42.749 1.00 95.88 94 SER A C 1
ATOM 762 O O . SER A 1 94 ? 19.857 -5.602 -41.568 1.00 95.88 94 SER A O 1
ATOM 764 N N . PHE A 1 95 ? 18.493 -6.412 -43.157 1.00 96.81 95 PHE A N 1
ATOM 765 C CA . PHE A 1 95 ? 17.431 -6.777 -42.224 1.00 96.81 95 PHE A CA 1
ATOM 766 C C . PHE A 1 95 ? 16.723 -8.074 -42.623 1.00 96.81 95 PHE A C 1
ATOM 768 O O . PHE A 1 95 ? 16.633 -8.408 -43.804 1.00 96.81 95 PHE A O 1
ATOM 775 N N . GLN A 1 96 ? 16.184 -8.779 -41.627 1.00 96.31 96 GLN A N 1
ATOM 776 C CA . GLN A 1 96 ? 15.326 -9.950 -41.794 1.00 96.31 96 GLN A CA 1
ATOM 777 C C . GLN A 1 96 ? 13.951 -9.696 -41.171 1.00 96.31 96 GLN A C 1
ATOM 779 O O . GLN A 1 96 ? 13.830 -9.204 -40.050 1.00 96.31 96 GLN A O 1
ATOM 784 N N . GLU A 1 97 ? 12.910 -10.064 -41.910 1.00 95.81 97 GLU A N 1
ATOM 785 C CA . GLU A 1 97 ? 11.518 -10.016 -41.476 1.00 95.81 97 GLU A CA 1
ATOM 786 C C . GLU A 1 97 ? 11.042 -11.405 -41.044 1.00 95.81 97 GLU A C 1
ATOM 788 O O . GLU A 1 97 ? 11.192 -12.377 -41.783 1.00 95.81 97 GLU A O 1
ATOM 793 N N . LEU A 1 98 ? 10.454 -11.491 -39.851 1.00 92.44 98 LEU A N 1
ATOM 794 C CA . LEU A 1 98 ? 9.804 -12.691 -39.332 1.00 92.44 98 LEU A CA 1
ATOM 795 C C . LEU A 1 98 ? 8.323 -12.414 -39.081 1.00 92.44 98 LEU A C 1
ATOM 797 O O . LEU A 1 98 ? 7.985 -11.407 -38.458 1.00 92.44 98 LEU A O 1
ATOM 801 N N . ASN A 1 99 ? 7.472 -13.346 -39.504 1.00 90.06 99 ASN A N 1
ATOM 802 C CA . ASN A 1 99 ? 6.046 -13.386 -39.185 1.00 90.06 99 ASN A CA 1
ATOM 803 C C . ASN A 1 99 ? 5.826 -14.606 -38.273 1.00 90.06 99 ASN A C 1
ATOM 805 O O . ASN A 1 99 ? 5.794 -15.723 -38.794 1.00 90.06 99 ASN A O 1
ATOM 809 N N . PRO A 1 100 ? 5.855 -14.418 -36.941 1.00 78.25 100 PRO A N 1
ATOM 810 C CA . PRO A 1 100 ? 5.776 -15.506 -35.967 1.00 78.25 100 PRO A CA 1
ATOM 811 C C . PRO A 1 100 ? 4.383 -16.137 -35.857 1.00 78.25 100 PRO A C 1
ATOM 813 O O . PRO A 1 100 ? 3.396 -15.505 -36.296 1.00 78.25 100 PRO A O 1
#

Mean predicted aligned error: 9.52 Å

Secondary structure (DSSP, 8-state):
-HHHHHHHHHHHTT--HHHHHHHTT--HHHHHHHHTTSSPPPHHHHHHHHHH-TTB-HHHHHH--S-SBPP-----TT-------EEEEPTTS-EEEE--

pLDDT: mean 90.93, std 11.32, range [52.41, 98.0]